Protein AF-A0A7Y2KGS1-F1 (afdb_monomer_lite)

Secondary structure (DSSP, 8-state):
-------TTT-HHHHHHTT--SSSEEEEEETTEEEEEEES---HHHHHHHHHHH-

pLDDT: mean 95.1, std 3.07, range [77.94, 98.25]

Structure (mmCIF, N/CA/C/O backbone):
data_AF-A0A7Y2KGS1-F1
#
_entry.id   AF-A0A7Y2KGS1-F1
#
loop_
_atom_site.group_PDB
_atom_site.id
_atom_site.type_symbol
_atom_site.label_atom_id
_atom_site.label_alt_id
_atom_site.label_comp_id
_atom_site.label_asym_id
_atom_site.label_entity_id
_atom_site.label_seq_id
_atom_site.pdbx_PDB_ins_code
_atom_site.Cartn_x
_atom_site.Cartn_y
_atom_site.Cartn_z
_atom_site.occupancy
_atom_site.B_iso_or_equiv
_atom_site.auth_seq_id
_atom_site.auth_comp_id
_atom_site.auth_asym_id
_atom_site.auth_atom_id
_atom_site.pdbx_PDB_model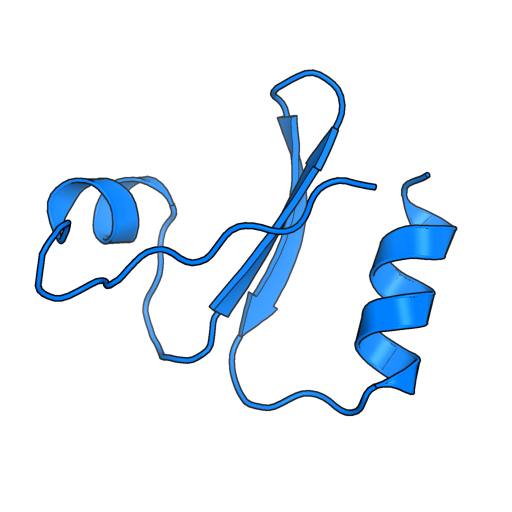_num
ATOM 1 N N . VAL A 1 1 ? -13.020 -6.183 8.396 1.00 87.25 1 VAL A N 1
ATOM 2 C CA . VAL A 1 1 ? -12.017 -5.583 7.477 1.00 87.25 1 VAL A CA 1
ATOM 3 C C . VAL A 1 1 ? -11.677 -6.610 6.411 1.00 87.25 1 VAL A C 1
ATOM 5 O O . VAL A 1 1 ? -11.477 -7.761 6.772 1.00 87.25 1 VAL A O 1
ATOM 8 N N . ARG A 1 2 ? -11.667 -6.234 5.126 1.00 94.81 2 ARG A N 1
ATOM 9 C CA . ARG A 1 2 ? -11.231 -7.108 4.021 1.00 94.81 2 ARG A CA 1
ATOM 10 C C . ARG A 1 2 ? -9.807 -6.727 3.623 1.00 94.81 2 ARG A C 1
ATOM 12 O O . ARG A 1 2 ? -9.502 -5.540 3.584 1.00 94.81 2 ARG A O 1
ATOM 19 N N . VAL A 1 3 ? -8.961 -7.717 3.349 1.00 95.75 3 VAL A N 1
ATOM 20 C CA . VAL A 1 3 ? -7.568 -7.518 2.923 1.00 95.75 3 VAL A CA 1
ATOM 21 C C . VAL A 1 3 ? -7.412 -8.092 1.522 1.00 95.75 3 VAL A C 1
ATOM 23 O O . VAL A 1 3 ? -7.855 -9.208 1.265 1.00 95.75 3 VAL A O 1
ATOM 26 N N . ALA A 1 4 ? -6.798 -7.323 0.629 1.00 96.62 4 ALA A N 1
ATOM 27 C CA . ALA A 1 4 ? -6.508 -7.725 -0.739 1.00 96.62 4 ALA A CA 1
ATOM 28 C C . ALA A 1 4 ? -5.064 -7.352 -1.089 1.00 96.62 4 ALA A C 1
ATOM 30 O O . ALA A 1 4 ? -4.496 -6.425 -0.510 1.00 96.62 4 ALA A O 1
ATOM 31 N N . LYS A 1 5 ? -4.483 -8.084 -2.039 1.00 97.06 5 LYS A N 1
ATOM 32 C CA . LYS A 1 5 ? -3.162 -7.814 -2.606 1.00 97.06 5 LYS A CA 1
ATOM 33 C C . LYS A 1 5 ? -3.336 -7.511 -4.088 1.00 97.06 5 LYS A C 1
ATOM 35 O O . LYS A 1 5 ? -4.040 -8.241 -4.778 1.00 97.06 5 LYS A O 1
ATOM 40 N N . LEU A 1 6 ? -2.658 -6.471 -4.553 1.00 97.00 6 LEU A N 1
ATOM 41 C CA . LEU A 1 6 ? -2.510 -6.145 -5.964 1.00 97.00 6 LEU A CA 1
ATOM 42 C C . LEU A 1 6 ? -1.023 -6.209 -6.312 1.00 97.00 6 LEU A C 1
ATOM 44 O O . LEU A 1 6 ? -0.192 -5.714 -5.548 1.00 97.00 6 LEU A O 1
ATOM 48 N N . ASN A 1 7 ? -0.697 -6.858 -7.427 1.00 97.44 7 ASN A N 1
ATOM 49 C CA . ASN A 1 7 ? 0.642 -6.817 -7.996 1.00 97.44 7 ASN A CA 1
ATOM 50 C C . ASN A 1 7 ? 0.735 -5.609 -8.935 1.00 97.44 7 ASN A C 1
ATOM 52 O O . ASN A 1 7 ? -0.111 -5.449 -9.811 1.00 97.44 7 ASN A O 1
ATOM 56 N N . VAL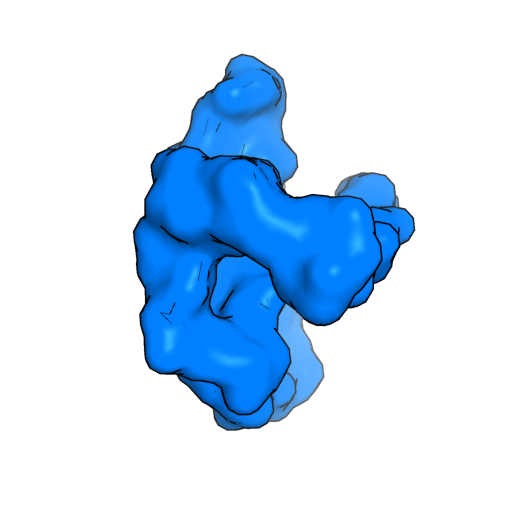 A 1 8 ? 1.729 -4.746 -8.727 1.00 96.62 8 VAL A N 1
ATOM 57 C CA . VAL A 1 8 ? 1.892 -3.518 -9.519 1.00 96.62 8 VAL A CA 1
ATOM 58 C C . VAL A 1 8 ? 2.415 -3.804 -10.923 1.00 96.62 8 VAL A C 1
ATOM 60 O O . VAL A 1 8 ? 2.087 -3.054 -11.834 1.00 96.62 8 VAL A O 1
ATOM 63 N N . ASP A 1 9 ? 3.149 -4.905 -11.106 1.00 96.12 9 ASP A N 1
ATOM 64 C CA . ASP A 1 9 ? 3.669 -5.309 -12.417 1.00 96.12 9 ASP A CA 1
ATOM 65 C C . ASP A 1 9 ? 2.531 -5.774 -13.340 1.00 96.12 9 ASP A C 1
ATOM 67 O O . ASP A 1 9 ? 2.514 -5.456 -14.526 1.00 96.12 9 ASP A O 1
ATOM 71 N N . ASP A 1 10 ? 1.531 -6.459 -12.774 1.00 98.25 10 ASP A N 1
ATOM 72 C CA . ASP A 1 10 ? 0.351 -6.941 -13.506 1.00 98.25 10 ASP A CA 1
ATOM 73 C C . ASP A 1 10 ? -0.719 -5.849 -13.681 1.00 98.25 10 ASP A C 1
ATOM 75 O O . ASP A 1 10 ? -1.664 -6.001 -14.453 1.00 98.25 10 ASP A O 1
ATOM 79 N N . SER A 1 11 ? -0.655 -4.770 -12.896 1.00 97.06 11 SER A N 1
ATOM 80 C CA . SER A 1 11 ? -1.683 -3.719 -12.856 1.00 97.06 11 SER A CA 1
ATOM 81 C C . SER A 1 11 ? -1.079 -2.314 -12.690 1.00 97.06 11 SER A C 1
ATOM 83 O O . SER A 1 11 ? -1.410 -1.606 -11.728 1.00 97.06 11 SER A O 1
ATOM 85 N N . PRO A 1 12 ? -0.211 -1.880 -13.626 1.00 96.00 12 PRO A N 1
ATOM 86 C CA . PRO A 1 12 ? 0.529 -0.620 -13.526 1.00 96.00 12 PRO A CA 1
ATOM 87 C C . PRO A 1 12 ? -0.387 0.611 -13.558 1.00 96.00 12 PRO A C 1
ATOM 89 O O . PRO A 1 12 ? -0.155 1.570 -12.821 1.00 96.00 12 PRO A O 1
ATOM 92 N N . ASP A 1 13 ? -1.474 0.567 -14.333 1.00 97.62 13 ASP A N 1
ATOM 93 C CA . ASP A 1 13 ? -2.439 1.670 -14.427 1.00 97.62 13 ASP A CA 1
ATOM 94 C C . ASP A 1 13 ? -3.154 1.914 -13.093 1.00 97.62 13 ASP A C 1
ATOM 96 O O . ASP A 1 13 ? -3.308 3.056 -12.661 1.00 97.62 13 ASP A O 1
ATOM 100 N N . ILE A 1 14 ? -3.524 0.836 -12.390 1.00 96.38 14 ILE A N 1
ATOM 101 C CA . ILE A 1 14 ? -4.156 0.921 -11.068 1.00 96.38 14 ILE A CA 1
ATOM 102 C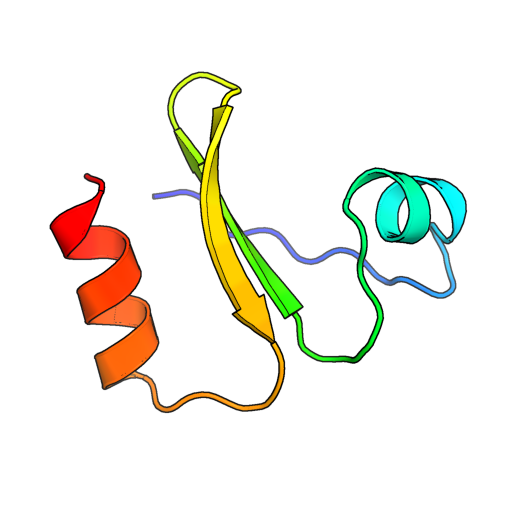 C . ILE A 1 14 ? -3.156 1.483 -10.052 1.00 96.38 14 ILE A C 1
ATOM 104 O O . ILE A 1 14 ? -3.500 2.361 -9.259 1.00 96.38 14 ILE A O 1
ATOM 108 N N . ALA A 1 15 ? -1.904 1.018 -10.084 1.00 96.38 15 ALA A N 1
ATOM 109 C CA . ALA A 1 15 ? -0.850 1.542 -9.219 1.00 96.38 15 ALA A CA 1
ATOM 110 C C . ALA A 1 15 ? -0.640 3.055 -9.435 1.00 96.38 15 ALA A C 1
ATOM 112 O O . ALA A 1 15 ? -0.573 3.813 -8.462 1.00 96.38 15 ALA A O 1
ATOM 113 N N . SER A 1 16 ? -0.619 3.498 -10.696 1.00 95.88 16 SER A N 1
ATOM 114 C CA . SER A 1 16 ? -0.515 4.910 -11.080 1.00 95.88 16 SER A CA 1
ATOM 115 C C . SER A 1 16 ? -1.725 5.730 -10.615 1.00 95.88 16 SER A C 1
ATOM 117 O O . SER A 1 16 ? -1.552 6.767 -9.972 1.00 95.88 16 SER A O 1
ATOM 119 N N . GLN A 1 17 ? -2.948 5.229 -10.831 1.00 96.50 17 GLN A N 1
ATOM 120 C CA . GLN A 1 17 ? -4.195 5.886 -10.417 1.00 96.50 17 GLN A CA 1
ATOM 121 C C . GLN A 1 17 ? -4.225 6.194 -8.912 1.00 96.50 17 GLN A C 1
ATOM 123 O O . GLN A 1 17 ? -4.735 7.235 -8.497 1.00 96.50 17 GLN A O 1
ATOM 128 N N . PHE A 1 18 ? -3.665 5.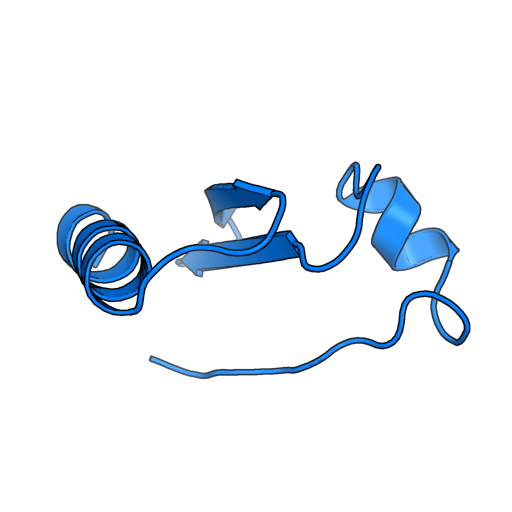307 -8.088 1.00 95.69 18 PHE A N 1
ATOM 129 C CA . PHE A 1 18 ? -3.586 5.478 -6.636 1.00 95.69 18 PHE A CA 1
ATOM 130 C C . PHE A 1 18 ? -2.268 6.110 -6.149 1.00 95.69 18 PHE A C 1
ATOM 132 O O . PHE A 1 18 ? -2.004 6.148 -4.943 1.00 95.69 18 PHE A O 1
ATOM 139 N N . GLY A 1 19 ? -1.430 6.615 -7.060 1.00 94.81 19 GLY A N 1
ATOM 140 C CA . GLY A 1 19 ? -0.188 7.316 -6.728 1.00 94.81 19 GLY A CA 1
ATOM 141 C C . GLY A 1 19 ? 0.855 6.439 -6.026 1.00 94.81 19 GLY A C 1
ATOM 142 O O . GLY A 1 19 ? 1.626 6.936 -5.197 1.00 94.81 19 GLY A O 1
ATOM 143 N N . VAL A 1 20 ? 0.878 5.134 -6.313 1.00 96.06 20 VAL A N 1
ATOM 144 C CA . VAL A 1 20 ? 1.854 4.195 -5.748 1.00 96.06 20 VAL A CA 1
ATOM 145 C C . VAL A 1 20 ? 3.230 4.470 -6.359 1.00 96.06 20 VAL A C 1
ATOM 147 O O . VAL A 1 20 ? 3.491 4.148 -7.511 1.00 96.06 20 VAL A O 1
ATOM 150 N N . ARG A 1 21 ? 4.123 5.072 -5.566 1.00 92.12 21 ARG A N 1
ATOM 151 C CA . ARG A 1 21 ? 5.496 5.449 -5.973 1.00 92.12 21 ARG A CA 1
ATOM 152 C C . ARG A 1 21 ? 6.586 4.544 -5.392 1.00 92.12 21 ARG A C 1
ATOM 154 O O . ARG A 1 21 ? 7.760 4.724 -5.692 1.00 92.12 21 ARG A O 1
ATOM 161 N N . GLY A 1 22 ? 6.209 3.602 -4.532 1.00 93.06 22 GLY A N 1
ATOM 162 C CA . GLY A 1 22 ? 7.126 2.669 -3.886 1.00 93.06 22 GLY A CA 1
ATOM 163 C C . GLY A 1 22 ? 6.380 1.486 -3.281 1.00 93.06 22 GLY A C 1
ATOM 164 O O . GLY A 1 22 ? 5.214 1.605 -2.897 1.00 93.06 22 GLY A O 1
ATOM 165 N N . ILE A 1 23 ? 7.048 0.338 -3.199 1.00 95.12 23 ILE A N 1
ATOM 166 C CA . ILE A 1 23 ? 6.494 -0.896 -2.634 1.00 95.12 23 ILE A CA 1
ATOM 167 C C . ILE A 1 23 ? 7.187 -1.260 -1.307 1.00 95.12 23 ILE A C 1
ATOM 169 O O . ILE A 1 23 ? 8.379 -0.996 -1.153 1.00 95.12 23 ILE A O 1
ATOM 173 N N . PRO A 1 24 ? 6.473 -1.882 -0.350 1.00 95.69 24 PRO A N 1
ATOM 174 C CA . PRO A 1 24 ? 5.022 -2.085 -0.342 1.00 95.69 24 PRO A CA 1
ATOM 175 C C . PRO A 1 24 ? 4.268 -0.774 -0.053 1.00 95.69 24 PRO A C 1
ATOM 177 O O . PRO A 1 24 ? 4.753 0.072 0.690 1.00 95.69 24 PRO A O 1
ATOM 180 N N . THR A 1 25 ? 3.065 -0.617 -0.610 1.00 97.31 25 THR A N 1
ATOM 181 C CA . THR A 1 25 ? 2.130 0.461 -0.245 1.00 97.31 25 THR A CA 1
ATOM 182 C C . THR A 1 25 ? 0.815 -0.156 0.217 1.00 97.31 25 THR A C 1
ATOM 184 O O . THR A 1 25 ? 0.257 -1.017 -0.459 1.00 97.31 25 THR A O 1
ATOM 187 N N . LEU A 1 26 ? 0.316 0.282 1.371 1.00 97.06 26 LEU A N 1
ATOM 188 C CA . LEU A 1 26 ? -0.994 -0.085 1.901 1.00 97.06 26 LEU A CA 1
ATOM 189 C C . LEU A 1 26 ? -1.950 1.092 1.724 1.00 97.06 26 LEU A C 1
ATOM 191 O O . LEU A 1 26 ? -1.601 2.223 2.057 1.00 97.06 26 LEU A O 1
ATOM 195 N N . ILE A 1 27 ? -3.159 0.818 1.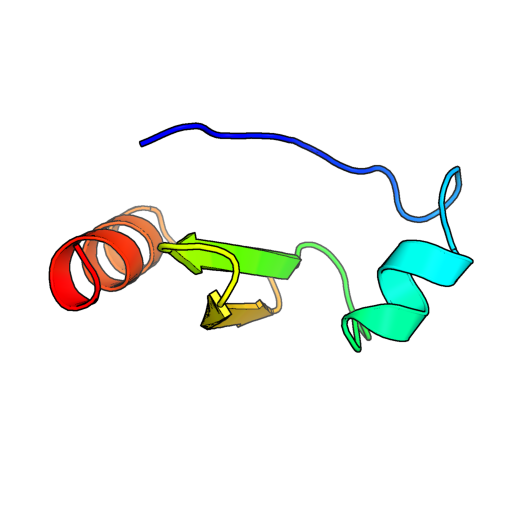241 1.00 96.50 27 ILE A N 1
ATOM 196 C CA . ILE A 1 27 ? -4.223 1.812 1.076 1.00 96.50 27 ILE A CA 1
ATOM 197 C C . ILE A 1 27 ? -5.461 1.297 1.802 1.00 96.50 27 ILE A C 1
ATOM 199 O O . ILE A 1 27 ? -5.904 0.171 1.571 1.00 96.50 27 ILE A O 1
ATOM 203 N N . LEU A 1 28 ? -6.008 2.114 2.699 1.00 96.62 28 LEU A N 1
ATOM 204 C CA . LEU A 1 28 ? -7.230 1.809 3.428 1.00 96.62 28 LEU A CA 1
ATOM 205 C C . LEU A 1 28 ? -8.417 2.474 2.739 1.00 96.62 28 LEU A C 1
ATOM 207 O O . LEU A 1 28 ? -8.475 3.700 2.630 1.00 96.62 28 LEU A O 1
ATOM 211 N N . PHE A 1 29 ? -9.390 1.656 2.351 1.00 96.19 29 PHE A N 1
ATOM 212 C CA . PHE A 1 29 ? -10.655 2.105 1.786 1.00 96.19 29 PHE A CA 1
ATOM 213 C C . PHE A 1 29 ? -11.795 1.928 2.795 1.00 96.19 29 PHE A C 1
ATOM 215 O O . PHE A 1 29 ? -11.896 0.885 3.445 1.00 96.19 29 PHE A O 1
ATOM 222 N N . LYS A 1 30 ? -12.690 2.915 2.878 1.00 95.06 30 LYS A N 1
ATOM 223 C CA . LYS A 1 30 ? -13.973 2.838 3.594 1.00 95.06 30 LYS A CA 1
ATOM 224 C C . LYS A 1 30 ? -15.035 3.548 2.765 1.00 95.06 30 LYS A C 1
ATOM 226 O O . LYS A 1 30 ? -14.819 4.683 2.354 1.00 95.06 30 LYS A O 1
ATOM 231 N N . GLU A 1 31 ? -16.142 2.857 2.494 1.00 94.19 31 GLU A N 1
ATOM 232 C CA . GLU A 1 31 ? -17.269 3.385 1.699 1.00 94.19 31 GLU A CA 1
ATOM 233 C C . GLU A 1 31 ? -16.835 3.930 0.325 1.00 94.19 31 GLU A C 1
ATOM 235 O O . GLU A 1 31 ? -17.282 4.976 -0.130 1.00 94.19 31 GLU A O 1
ATOM 240 N N . GLY A 1 32 ? -15.898 3.235 -0.328 1.00 93.56 32 GLY A N 1
ATOM 241 C CA . GLY A 1 32 ? -15.361 3.638 -1.633 1.00 93.56 32 GLY A CA 1
ATOM 242 C C . GLY A 1 32 ? -14.364 4.802 -1.590 1.00 93.56 32 GLY A C 1
ATOM 243 O O . GLY A 1 32 ? -13.804 5.149 -2.623 1.00 93.56 32 GLY A O 1
ATOM 244 N N . GLN A 1 33 ? -14.087 5.375 -0.416 1.00 94.38 33 GLN A N 1
ATOM 245 C CA . GLN A 1 33 ? -13.141 6.478 -0.245 1.00 94.38 33 GLN A CA 1
ATOM 246 C C . GLN A 1 33 ? -11.833 6.011 0.395 1.00 94.38 33 GLN A C 1
ATOM 248 O O . GLN A 1 33 ? -11.830 5.148 1.276 1.00 94.38 33 GLN A O 1
ATOM 253 N N . ILE A 1 34 ? -10.719 6.629 0.005 1.00 94.88 34 ILE A N 1
ATOM 254 C CA . ILE A 1 34 ? -9.418 6.429 0.653 1.00 94.88 34 ILE A CA 1
ATOM 255 C C . ILE A 1 34 ? -9.440 7.140 2.007 1.00 94.88 34 ILE A C 1
ATOM 257 O O . ILE A 1 34 ? -9.672 8.345 2.078 1.00 94.88 34 ILE A O 1
ATOM 261 N N . LYS A 1 35 ? -9.196 6.397 3.087 1.00 95.94 35 LYS A N 1
ATOM 262 C CA . LYS A 1 35 ? -9.091 6.940 4.452 1.00 95.94 35 LYS A CA 1
ATOM 263 C C . LYS A 1 35 ? -7.656 7.009 4.960 1.00 95.94 35 LYS A C 1
ATOM 265 O O . LYS A 1 35 ? -7.380 7.696 5.935 1.00 95.94 35 LYS A O 1
ATOM 270 N N . GLY A 1 36 ? -6.727 6.329 4.297 1.00 94.25 36 GLY A N 1
ATOM 271 C CA . GLY A 1 36 ? -5.315 6.457 4.619 1.00 94.25 36 GLY A CA 1
ATOM 272 C C . GLY A 1 36 ? -4.418 5.632 3.715 1.00 94.25 36 GLY A C 1
ATOM 273 O O . GLY A 1 36 ? -4.868 4.704 3.042 1.00 94.25 36 GLY A O 1
ATOM 274 N N . GLN A 1 37 ? -3.138 5.987 3.723 1.00 94.94 37 GLN A N 1
ATOM 275 C CA . GLN A 1 37 ? -2.101 5.354 2.924 1.00 94.94 37 GLN A CA 1
ATOM 276 C C . GLN A 1 37 ? -0.818 5.243 3.749 1.00 94.94 37 GLN A C 1
ATOM 278 O O . GLN A 1 37 ? -0.484 6.144 4.517 1.00 94.94 37 GLN A O 1
ATOM 283 N N . MET A 1 38 ? -0.098 4.137 3.588 1.00 95.75 38 MET A N 1
ATOM 284 C CA . MET A 1 38 ? 1.221 3.920 4.176 1.00 95.75 38 MET A CA 1
ATOM 285 C C . MET A 1 38 ? 2.156 3.400 3.096 1.00 95.75 38 MET A C 1
ATOM 287 O O . MET A 1 38 ? 1.844 2.408 2.441 1.00 95.75 38 MET A O 1
ATOM 291 N N . VAL A 1 39 ? 3.297 4.060 2.922 1.00 96.00 39 VAL A N 1
ATOM 292 C CA . VAL A 1 39 ? 4.328 3.663 1.958 1.00 96.00 39 VAL A CA 1
ATOM 293 C C . VAL A 1 39 ? 5.509 3.064 2.716 1.00 96.00 39 VAL A C 1
ATOM 295 O O . VAL A 1 39 ? 5.877 3.544 3.789 1.00 96.00 39 VAL A O 1
ATOM 298 N N . GLY A 1 40 ? 6.097 2.016 2.149 1.00 94.81 40 GLY A N 1
ATOM 299 C CA . GLY A 1 40 ? 7.225 1.298 2.720 1.00 94.81 40 GLY A CA 1
ATOM 300 C C . GLY A 1 40 ? 6.822 0.281 3.786 1.00 94.81 40 GLY A C 1
ATOM 301 O O . GLY A 1 40 ? 5.651 0.095 4.137 1.00 94.81 40 GLY A O 1
ATOM 302 N N . VAL A 1 41 ? 7.832 -0.411 4.309 1.00 95.75 41 VAL A N 1
ATOM 303 C CA . VAL A 1 41 ? 7.643 -1.419 5.353 1.00 95.75 41 VAL A CA 1
ATOM 304 C C . VAL A 1 41 ? 7.235 -0.731 6.649 1.00 95.75 41 VAL A C 1
ATOM 306 O O . VAL A 1 41 ? 7.933 0.145 7.150 1.00 95.75 41 VAL A O 1
ATOM 309 N N . ASN A 1 42 ? 6.104 -1.155 7.204 1.00 94.75 42 ASN A N 1
ATOM 310 C CA . ASN A 1 42 ? 5.577 -0.616 8.445 1.00 94.75 42 ASN A CA 1
ATOM 311 C C . ASN A 1 42 ? 5.338 -1.737 9.466 1.00 94.75 42 ASN A C 1
ATOM 313 O O . ASN A 1 42 ? 4.832 -2.799 9.091 1.00 94.75 42 ASN A O 1
ATOM 317 N N . PRO A 1 43 ? 5.655 -1.523 10.758 1.00 97.31 43 PRO A N 1
ATOM 318 C CA . PRO A 1 43 ? 5.366 -2.490 11.808 1.00 97.31 43 PRO A CA 1
ATOM 319 C C . PRO A 1 43 ? 3.871 -2.791 11.929 1.00 97.31 43 PRO A C 1
ATOM 321 O O . PRO A 1 43 ? 3.022 -1.920 11.721 1.00 97.31 43 PRO A O 1
ATOM 324 N N . LYS A 1 44 ? 3.550 -4.007 12.385 1.00 95.75 44 LYS A N 1
ATOM 325 C CA . LYS A 1 44 ? 2.172 -4.472 12.615 1.00 95.75 44 LYS A CA 1
ATOM 326 C C . LYS A 1 44 ? 1.334 -3.476 13.424 1.00 95.75 44 LYS A C 1
ATOM 328 O O . LYS A 1 44 ? 0.189 -3.213 13.068 1.00 95.75 44 LYS A O 1
ATOM 333 N N . ASN A 1 45 ? 1.908 -2.897 14.479 1.00 97.69 45 ASN A N 1
ATOM 334 C CA . ASN A 1 45 ? 1.194 -1.961 15.349 1.00 97.69 45 ASN A CA 1
ATOM 335 C C . ASN A 1 45 ? 0.738 -0.699 14.604 1.00 97.69 45 ASN A C 1
ATOM 337 O O . ASN A 1 45 ? -0.381 -0.246 14.825 1.00 97.69 45 ASN A O 1
ATOM 341 N N . ASN A 1 46 ? 1.541 -0.177 13.673 1.00 96.31 46 ASN A N 1
ATOM 342 C CA . ASN A 1 46 ? 1.173 1.007 12.893 1.00 96.31 46 ASN A CA 1
ATOM 343 C C . ASN A 1 46 ? -0.004 0.706 11.956 1.00 96.31 46 ASN A C 1
ATOM 345 O O . ASN A 1 46 ? -0.921 1.514 11.833 1.00 96.31 46 ASN A O 1
ATOM 349 N N . ILE A 1 47 ? -0.014 -0.484 11.345 1.00 95.62 47 ILE A N 1
ATOM 350 C CA . ILE A 1 47 ? -1.110 -0.934 10.476 1.00 95.62 47 ILE A CA 1
ATOM 351 C C . ILE A 1 47 ? -2.406 -1.081 11.287 1.00 95.62 47 ILE A C 1
ATOM 353 O O . ILE A 1 47 ? -3.463 -0.622 10.856 1.00 95.62 47 ILE A O 1
ATOM 357 N N . ILE A 1 48 ? -2.328 -1.671 12.486 1.00 96.12 48 ILE A N 1
ATOM 358 C CA . ILE A 1 48 ? -3.482 -1.800 13.390 1.00 96.12 48 ILE A CA 1
ATOM 359 C C . ILE A 1 48 ? -4.026 -0.419 13.769 1.00 96.12 48 ILE A C 1
ATOM 361 O O . ILE A 1 48 ? -5.231 -0.195 13.673 1.00 96.12 48 ILE A O 1
ATOM 365 N N . GLN A 1 49 ? -3.151 0.519 14.140 1.00 96.25 49 GLN A N 1
ATOM 366 C CA . GLN A 1 49 ? -3.555 1.881 14.490 1.00 96.25 49 GLN A CA 1
ATOM 367 C C . GLN A 1 49 ? -4.210 2.617 13.316 1.00 96.25 49 GLN A C 1
ATOM 369 O O . GLN A 1 49 ? -5.209 3.305 13.523 1.00 96.25 49 GLN A O 1
ATOM 374 N N . LEU A 1 50 ? -3.688 2.467 12.091 1.00 94.44 50 LEU A N 1
ATOM 375 C CA . LEU A 1 50 ? -4.296 3.057 10.896 1.00 94.44 50 LEU A CA 1
ATOM 376 C C . LEU A 1 50 ? -5.738 2.573 10.718 1.00 94.44 50 LEU A C 1
ATOM 378 O O . LEU A 1 50 ? -6.632 3.380 10.469 1.00 94.44 50 LEU A O 1
ATOM 382 N N . ILE A 1 51 ? -5.953 1.264 10.851 1.00 94.75 51 ILE A N 1
ATOM 383 C CA . ILE A 1 51 ? -7.272 0.650 10.708 1.00 94.75 51 ILE A CA 1
ATOM 384 C C . ILE A 1 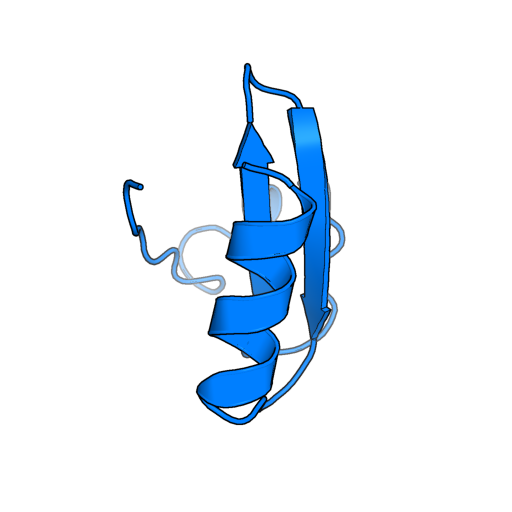51 ? -8.205 1.159 11.813 1.00 94.75 51 ILE A C 1
ATOM 386 O O . ILE A 1 51 ? -9.283 1.651 11.509 1.00 94.75 51 ILE A O 1
ATOM 390 N N . GLN A 1 52 ? -7.785 1.107 13.079 1.00 95.00 52 GLN A N 1
ATOM 391 C CA . GLN A 1 52 ? -8.619 1.504 14.220 1.00 95.00 52 GLN A CA 1
ATOM 392 C C . GLN A 1 52 ? -9.037 2.977 14.188 1.00 95.00 52 GLN A C 1
ATOM 394 O O . GLN A 1 52 ? -10.180 3.280 14.503 1.00 95.00 52 GLN A O 1
ATOM 399 N N . LYS A 1 53 ? -8.145 3.889 13.774 1.00 92.31 53 LYS A N 1
ATOM 400 C CA . LYS A 1 53 ? -8.454 5.328 13.671 1.00 92.31 53 LYS A CA 1
ATOM 401 C C . LYS A 1 53 ? -9.497 5.665 12.603 1.00 92.31 53 LYS A C 1
ATOM 403 O O . LYS A 1 53 ? -10.055 6.754 12.639 1.00 92.31 53 LYS A O 1
ATOM 408 N N . ASN A 1 54 ? -9.705 4.775 11.634 1.00 87.56 54 ASN A N 1
ATOM 409 C CA . ASN A 1 54 ? -10.536 5.027 10.455 1.00 87.56 54 ASN A CA 1
ATOM 410 C C . ASN A 1 54 ? -11.726 4.062 10.333 1.00 87.56 54 ASN A C 1
ATOM 412 O O . ASN A 1 54 ? -12.504 4.173 9.377 1.00 87.56 54 ASN A O 1
ATOM 416 N N . LEU A 1 55 ? -11.856 3.113 11.267 1.00 77.94 55 LEU A N 1
ATOM 417 C CA . LEU A 1 55 ? -13.011 2.225 11.387 1.00 77.94 55 LEU A CA 1
ATOM 418 C C . LEU A 1 55 ? -14.248 2.946 11.908 1.00 77.94 55 LEU A C 1
ATOM 420 O O . LEU A 1 55 ? -14.137 4.048 12.475 1.00 77.94 55 LEU A O 1
#

Sequence (55 aa):
VRVAKLNVDDSPDIASQFGVRGIPTLILFKEGQIKGQMVGVNPKNNIIQLIQKNL

Radius of gyration: 11.45 Å; chains: 1; bounding box: 25×15×30 Å

Foldseek 3Di:
DDDDDDDCVVPVVVCVVVPPPAPPKDFDDDPNDTQDIDHDDDDPVVVVVSVVVRD